Protein AF-A0A060BTG6-F1 (afdb_monomer)

Sequence (134 aa):
MDLQLRLNTDMNLGFEGPRTTARTMLKEGDVRFVALSWSEHPAPQHYDEAYDRLVWTAHHWQNWLARGTFPDHPWRGYLERSALTLKGLTYAPTGALIAAATTSLPETPGGERNWDYRFSWIRDSTFTLWGLYT

Radius of gyration: 19.64 Å; Cα contacts (8 Å, |Δi|>4): 131; chains: 1; bounding box: 43×40×48 Å

Mean predicted aligned error: 5.47 Å

Foldseek 3Di:
DPFDKDKEKPFDWDDDPVDIDGDDDDDPPDDIDIDIDGDPDDDDHGDVSVVVVVVVVVVVLVVVLVPDDADPDPCRVVLSVVLSQQVVQAPVPPRAGFLHPDQFDAPDVVDPRTDGRNHGDPVSSVVSCVSRPD

Organism: NCBI:txid668992

Nearest PDB structures (foldseek):
  8jc7-assembly1_A  TM=2.478E-01  e=8.769E+00  Vibrio campbellii

pLDDT: mean 91.51, std 8.05, range [58.75, 98.31]

Secondary structure (DSSP, 8-state):
-----EEEESSPEEEETTEEEE-----TT----EEEE-SSSPPP-SHHHHHHHHHHHHHHHHHHHTTS---SSTTHHHHHHHHHHHHHTB-TTT--B-S-S-SS--SSTT-S----TTS--HHHHHHHHHHHH-

InterPro domains:
  IPR008928 Six-hairpin glycosidase superfamily [SSF48208] (72-133)
  IPR011613 GH15-like domain [PF00723] (78-129)
  IPR012341 Six-hairpin glycosidase-like superfamily [G3DSA:1.50.10.10] (75-134)

Solvent-accessible surface area (backbone atoms only — not comparable to full-atom values): 8575 Å² total; per-residue (Å²): 131,89,83,65,77,45,80,36,56,87,62,70,75,48,79,59,86,98,42,76,47,68,83,83,89,81,56,94,90,64,83,82,46,77,45,82,42,74,65,95,68,83,71,55,87,49,53,68,54,46,49,51,54,51,52,49,53,52,49,52,52,50,58,54,53,72,72,55,92,72,68,98,51,99,56,39,69,59,51,54,51,48,52,51,51,57,57,68,37,38,41,80,94,79,61,52,34,33,65,35,100,45,77,77,66,46,82,43,92,94,53,91,58,64,61,63,28,65,44,72,41,71,70,53,41,51,53,50,50,46,78,74,76,113

Structure (mmCIF, N/CA/C/O backbone):
data_AF-A0A060BTG6-F1
#
_entry.id   AF-A0A060BTG6-F1
#
loop_
_atom_site.group_PDB
_atom_site.id
_atom_site.type_symbol
_atom_site.label_atom_id
_atom_site.label_alt_id
_atom_site.label_comp_id
_atom_site.label_asym_id
_atom_site.label_entity_id
_atom_site.label_seq_id
_atom_site.pdbx_PDB_ins_code
_atom_site.Cartn_x
_atom_site.Cartn_y
_atom_site.Cartn_z
_atom_site.occupancy
_atom_site.B_iso_or_equiv
_atom_site.auth_seq_id
_atom_site.auth_comp_id
_atom_site.auth_asym_id
_atom_site.auth_atom_id
_atom_site.pdbx_PDB_model_num
ATOM 1 N N . MET A 1 1 ? -7.756 21.412 3.862 1.00 58.75 1 MET A N 1
ATOM 2 C CA . MET A 1 1 ? -8.814 20.382 3.911 1.00 58.75 1 MET A CA 1
ATOM 3 C C . MET A 1 1 ? -8.822 19.811 5.308 1.00 58.75 1 MET A C 1
ATOM 5 O O . MET A 1 1 ? -7.742 19.540 5.818 1.00 58.75 1 MET A O 1
ATOM 9 N N . ASP A 1 2 ? -9.996 19.669 5.910 1.00 83.12 2 ASP A N 1
ATOM 10 C CA . ASP A 1 2 ? -10.145 18.959 7.178 1.00 83.12 2 ASP A CA 1
ATOM 11 C C . ASP A 1 2 ? -10.244 17.458 6.863 1.00 83.12 2 ASP A C 1
ATOM 13 O O . ASP A 1 2 ? -11.260 16.985 6.351 1.00 83.12 2 ASP A O 1
ATOM 17 N N . LEU A 1 3 ? -9.129 16.734 6.998 1.00 87.00 3 LEU A N 1
ATOM 18 C CA . LEU A 1 3 ? -9.069 15.307 6.684 1.00 87.00 3 LEU A CA 1
ATOM 19 C C . LEU A 1 3 ? -9.663 14.523 7.854 1.00 87.00 3 LEU A C 1
ATOM 21 O O . LEU A 1 3 ? -9.047 14.418 8.912 1.00 87.00 3 LEU A O 1
ATOM 25 N N . GLN A 1 4 ? -10.834 13.929 7.646 1.00 89.25 4 GLN A N 1
ATOM 26 C CA . GLN A 1 4 ? -11.441 13.048 8.637 1.00 89.25 4 GLN A CA 1
ATOM 27 C C . GLN A 1 4 ? -10.948 11.612 8.462 1.00 89.25 4 GLN A C 1
ATOM 29 O O . GLN A 1 4 ? -11.122 11.002 7.406 1.00 89.25 4 GLN A O 1
ATOM 34 N N . LEU A 1 5 ? -10.372 11.063 9.530 1.00 91.69 5 LEU A N 1
ATOM 35 C CA . LEU A 1 5 ? -10.004 9.655 9.630 1.00 91.69 5 LEU A CA 1
ATOM 36 C C . LEU A 1 5 ? -11.085 8.906 10.413 1.00 91.69 5 LEU A C 1
ATOM 38 O O . LEU A 1 5 ? -11.521 9.366 11.468 1.00 91.69 5 LEU A O 1
ATOM 42 N N . ARG A 1 6 ? -11.503 7.741 9.917 1.00 91.75 6 ARG A N 1
ATOM 43 C CA . ARG A 1 6 ? -12.470 6.859 10.585 1.00 91.75 6 ARG A CA 1
ATOM 44 C C . ARG A 1 6 ? -11.803 5.534 10.910 1.00 91.75 6 ARG A C 1
ATOM 46 O O . ARG A 1 6 ? -11.181 4.929 10.035 1.00 91.75 6 ARG A O 1
ATOM 53 N N . LEU A 1 7 ? -11.943 5.103 12.15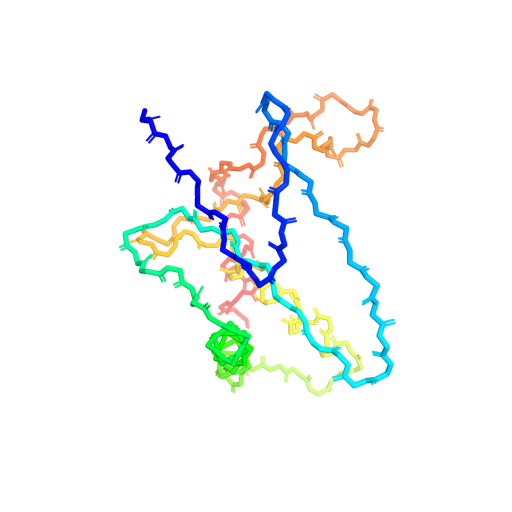9 1.00 93.69 7 LEU A N 1
ATOM 54 C CA . LEU A 1 7 ? -11.429 3.834 12.660 1.00 93.69 7 LEU A CA 1
ATOM 55 C C . LEU A 1 7 ? -12.607 2.912 12.994 1.00 93.69 7 LEU A C 1
ATOM 57 O O . LEU A 1 7 ? -13.407 3.236 13.868 1.00 93.69 7 LEU A O 1
ATOM 61 N N . ASN A 1 8 ? -12.694 1.770 12.314 1.00 95.31 8 ASN A N 1
ATOM 62 C CA . ASN A 1 8 ? -13.728 0.753 12.515 1.00 95.31 8 ASN A CA 1
ATOM 63 C C . ASN A 1 8 ? -13.080 -0.559 12.962 1.00 95.31 8 ASN A C 1
ATOM 65 O O . ASN A 1 8 ? -12.099 -1.008 12.370 1.00 95.31 8 ASN A O 1
ATOM 69 N N . THR A 1 9 ? -13.606 -1.156 14.027 1.00 96.00 9 THR A N 1
ATOM 70 C CA . THR A 1 9 ? -13.078 -2.383 14.633 1.00 96.00 9 THR A CA 1
ATOM 71 C C . THR A 1 9 ? -14.143 -3.023 15.524 1.00 96.00 9 THR A C 1
ATOM 73 O O . THR A 1 9 ? -15.046 -2.337 16.000 1.00 96.00 9 THR A O 1
ATOM 76 N N . ASP A 1 10 ? -14.020 -4.324 15.770 1.00 95.44 10 ASP A N 1
ATOM 77 C CA . ASP A 1 10 ? -14.782 -5.087 16.764 1.00 95.44 10 ASP A CA 1
ATOM 78 C C . ASP A 1 10 ? -14.164 -5.033 18.174 1.00 95.44 10 ASP A C 1
ATOM 80 O O . ASP A 1 10 ? -14.668 -5.649 19.114 1.00 95.44 10 ASP A O 1
ATOM 84 N N . MET A 1 11 ? -13.062 -4.298 18.343 1.00 95.44 11 MET A N 1
ATOM 85 C CA . MET A 1 11 ? -12.413 -4.091 19.632 1.00 95.44 11 MET A CA 1
ATOM 86 C C . MET A 1 11 ? -12.900 -2.818 20.327 1.00 95.44 11 MET A C 1
ATOM 88 O O . MET A 1 11 ? -13.138 -1.787 19.702 1.00 95.44 11 MET A O 1
ATOM 92 N N . ASN A 1 12 ? -12.940 -2.855 21.659 1.00 94.38 12 ASN A N 1
ATOM 93 C CA . ASN A 1 12 ? -13.191 -1.661 22.460 1.00 94.38 12 ASN A CA 1
ATOM 94 C C . ASN A 1 12 ? -12.009 -0.686 22.346 1.00 94.38 12 ASN A C 1
ATOM 96 O O . ASN A 1 12 ? -10.887 -1.007 22.749 1.00 94.38 12 ASN A O 1
ATOM 100 N N . LEU A 1 13 ? -12.279 0.505 21.808 1.00 94.38 13 LEU A N 1
ATOM 101 C CA . LEU A 1 13 ? -11.304 1.580 21.648 1.00 94.38 13 LEU A CA 1
ATOM 102 C C . LEU A 1 13 ? -11.336 2.534 22.847 1.00 94.38 13 LEU A C 1
ATOM 104 O O . LEU A 1 13 ? -12.394 3.013 23.247 1.00 94.38 13 LEU A O 1
ATOM 108 N N . GLY A 1 14 ? -10.159 2.846 23.384 1.00 94.12 14 GLY A N 1
ATOM 109 C CA . GLY A 1 14 ? -9.926 3.953 24.306 1.00 94.12 14 GLY A CA 1
ATOM 110 C C . GLY A 1 14 ? -9.252 5.121 23.589 1.00 94.12 14 GLY A C 1
ATOM 111 O O . GLY A 1 14 ? -8.283 4.917 22.853 1.00 94.12 14 GLY A O 1
ATOM 112 N N . PHE A 1 15 ? -9.744 6.338 23.820 1.00 93.31 15 PHE A N 1
ATOM 113 C CA . PHE A 1 15 ? -9.204 7.573 23.249 1.00 93.31 15 PHE A CA 1
ATOM 114 C C . PHE A 1 15 ? -8.500 8.402 24.329 1.00 93.31 15 PHE A C 1
ATOM 116 O O . PHE A 1 15 ? -9.082 8.700 25.369 1.00 93.31 15 PHE A O 1
ATOM 123 N N . GLU A 1 16 ? -7.258 8.800 24.061 1.00 93.12 16 GLU A N 1
ATOM 124 C CA . GLU A 1 16 ? -6.422 9.647 24.917 1.00 93.12 16 GLU A CA 1
ATOM 125 C C . GLU A 1 16 ? -5.827 10.780 24.066 1.00 93.12 16 GLU A C 1
ATOM 127 O O . GLU A 1 16 ? -4.765 10.645 23.452 1.00 93.12 16 GLU A O 1
ATOM 132 N N . GLY A 1 17 ? -6.543 11.904 23.976 1.00 89.81 17 GLY A N 1
ATOM 133 C CA . GLY A 1 17 ? -6.161 13.015 23.100 1.00 89.81 17 GLY A CA 1
ATOM 134 C C . GLY A 1 17 ? -6.034 12.559 21.635 1.00 89.81 17 GLY A C 1
ATOM 135 O O . GLY A 1 17 ? -7.001 12.025 21.094 1.00 89.81 17 GLY A O 1
ATOM 136 N N . PRO A 1 18 ? -4.870 12.734 20.976 1.00 89.25 18 PRO A N 1
ATOM 137 C CA . PRO A 1 18 ? -4.660 12.300 19.591 1.00 89.25 18 PRO A CA 1
AT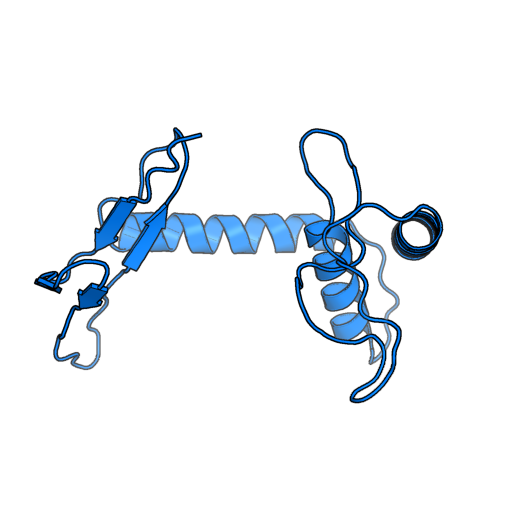OM 138 C C . PRO A 1 18 ? -4.382 10.792 19.450 1.00 89.25 18 PRO A C 1
ATOM 140 O O . PRO A 1 18 ? -4.159 10.308 18.341 1.00 89.25 18 PRO A O 1
ATOM 143 N N . ARG A 1 19 ? -4.333 10.039 20.554 1.00 91.62 19 ARG A N 1
ATOM 144 C CA . ARG A 1 19 ? -4.019 8.610 20.558 1.00 91.62 19 ARG A CA 1
ATOM 145 C C . ARG A 1 19 ? -5.291 7.788 20.713 1.00 91.62 19 ARG A C 1
ATOM 147 O O . ARG A 1 19 ? -6.117 8.061 21.575 1.00 91.62 19 ARG A O 1
ATOM 154 N N . THR A 1 20 ? -5.395 6.721 19.929 1.00 93.50 20 THR A N 1
ATOM 155 C CA . THR A 1 20 ? -6.390 5.664 20.145 1.00 93.50 20 THR A CA 1
ATOM 156 C C . THR A 1 20 ? -5.677 4.364 20.500 1.00 93.50 20 THR A C 1
ATOM 158 O O . THR A 1 20 ? -4.630 4.051 19.929 1.00 93.50 20 THR A O 1
ATOM 161 N N . THR A 1 21 ? -6.212 3.609 21.455 1.00 94.88 21 THR A N 1
ATOM 162 C CA . THR A 1 21 ? -5.673 2.309 21.866 1.00 94.88 21 THR A CA 1
ATOM 163 C C . THR A 1 21 ? -6.775 1.266 21.980 1.00 94.88 21 THR A C 1
ATOM 165 O O . THR A 1 21 ? -7.888 1.572 22.385 1.00 94.88 21 THR A O 1
ATOM 168 N N . ALA A 1 22 ? -6.452 0.021 21.649 1.00 94.62 22 ALA A N 1
ATOM 169 C CA . ALA A 1 22 ? -7.270 -1.143 21.954 1.00 94.62 22 ALA A CA 1
ATOM 170 C C . ALA A 1 22 ? -6.364 -2.226 22.538 1.00 94.62 22 ALA A C 1
ATOM 172 O O . ALA A 1 22 ? -5.193 -2.344 22.166 1.00 94.62 22 ALA A O 1
ATOM 173 N N . ARG A 1 23 ? -6.906 -3.019 23.460 1.00 94.56 23 ARG A N 1
ATOM 174 C CA . ARG A 1 23 ? -6.263 -4.228 23.975 1.00 94.56 23 ARG A CA 1
ATOM 175 C C . ARG A 1 23 ? -7.293 -5.337 23.999 1.00 94.56 23 ARG A C 1
ATOM 177 O O . ARG A 1 23 ? -8.392 -5.150 24.512 1.00 94.56 23 ARG A O 1
ATOM 184 N N . THR A 1 24 ? -6.925 -6.489 23.465 1.00 94.69 24 THR A N 1
ATOM 185 C CA . THR A 1 24 ? -7.767 -7.678 23.485 1.00 94.69 24 THR A CA 1
ATOM 186 C C . THR A 1 24 ? -6.889 -8.912 23.642 1.00 94.69 24 THR A C 1
ATOM 188 O O . THR A 1 24 ? -5.749 -8.928 23.176 1.00 94.69 24 THR A O 1
ATOM 191 N N . MET A 1 25 ? -7.397 -9.918 24.347 1.00 95.88 25 MET A N 1
ATOM 192 C CA . MET A 1 25 ? -6.768 -11.233 24.426 1.00 95.88 25 MET A CA 1
ATOM 193 C C . MET A 1 25 ? -7.314 -12.072 23.273 1.00 95.88 25 MET A C 1
ATOM 195 O O . MET A 1 25 ? -8.529 -12.148 23.111 1.00 95.88 25 MET A O 1
ATOM 199 N N . LEU A 1 26 ? -6.424 -12.690 22.500 1.00 96.69 26 LEU A N 1
ATOM 200 C CA . LEU A 1 26 ? -6.793 -13.619 21.435 1.00 96.69 26 LEU A CA 1
ATOM 201 C C . LEU A 1 26 ? -6.526 -15.050 21.885 1.00 96.69 26 LEU A C 1
ATOM 203 O O . LEU A 1 26 ? -5.501 -15.336 22.508 1.00 96.69 26 LEU A O 1
ATOM 207 N N . LYS A 1 27 ? -7.447 -15.940 21.543 1.00 97.69 27 LYS A N 1
ATOM 208 C CA . LYS A 1 27 ? -7.282 -17.389 21.596 1.00 97.69 27 LYS A CA 1
ATOM 209 C C . LYS A 1 27 ? -7.148 -17.932 20.178 1.00 97.69 27 LYS A C 1
ATOM 211 O O . LYS A 1 27 ? -7.420 -17.242 19.199 1.00 97.69 27 LYS A O 1
ATOM 216 N N . GLU A 1 28 ? -6.712 -19.180 20.068 1.00 97.25 28 GLU A N 1
ATOM 217 C CA . GLU A 1 28 ? -6.720 -19.882 18.788 1.00 97.25 28 GLU A CA 1
ATOM 218 C C . GLU A 1 28 ? -8.130 -19.853 18.172 1.00 97.25 28 GLU A C 1
ATOM 220 O O . GLU A 1 28 ? -9.117 -20.120 18.857 1.00 97.25 28 GLU A O 1
ATOM 225 N N . GLY A 1 29 ? -8.211 -19.482 16.893 1.00 96.38 29 GLY A N 1
ATOM 226 C CA . GLY A 1 29 ? -9.471 -19.309 16.167 1.00 96.38 29 GLY A CA 1
ATOM 227 C C . GLY A 1 29 ? -10.116 -17.923 16.292 1.00 96.38 29 GLY A C 1
ATOM 228 O O . GLY A 1 29 ? -11.011 -17.621 15.504 1.00 96.38 29 GLY A O 1
ATOM 229 N N . ASP A 1 30 ? -9.663 -17.059 17.209 1.00 96.31 30 ASP A N 1
ATOM 230 C CA . ASP A 1 30 ? -10.181 -15.691 17.291 1.00 96.31 30 ASP A CA 1
ATOM 231 C C . ASP A 1 30 ? -9.711 -14.849 16.100 1.00 96.31 30 ASP A C 1
ATOM 233 O O . ASP A 1 30 ? -8.530 -14.818 15.745 1.00 96.31 30 ASP A O 1
ATOM 237 N N . VAL A 1 31 ? -10.643 -14.080 15.542 1.00 95.25 31 VAL A N 1
ATOM 238 C CA . VAL A 1 31 ? -10.377 -13.068 14.521 1.00 95.25 31 VAL A CA 1
ATOM 239 C C . VAL A 1 31 ? -10.829 -11.702 15.016 1.00 95.25 31 VAL A C 1
ATOM 241 O O . VAL A 1 31 ? -11.841 -11.576 15.705 1.00 95.25 31 VAL A O 1
ATOM 244 N N . ARG A 1 32 ? -10.052 -10.673 14.683 1.00 95.56 32 ARG A N 1
ATOM 245 C CA . ARG A 1 32 ? -10.371 -9.263 14.928 1.00 95.56 32 ARG A CA 1
ATOM 246 C C . ARG A 1 32 ? -10.023 -8.470 13.690 1.00 95.56 32 ARG A C 1
ATOM 248 O O . ARG A 1 32 ? -9.152 -8.879 12.920 1.00 95.56 32 ARG A O 1
ATOM 255 N N . PHE A 1 33 ? -10.658 -7.322 13.518 1.00 96.19 33 PHE A N 1
ATOM 256 C CA . PHE A 1 33 ? -10.322 -6.427 12.419 1.00 96.19 33 PHE A CA 1
ATOM 257 C C . PHE A 1 33 ? -10.083 -5.010 12.912 1.00 96.19 33 PHE A C 1
ATOM 259 O O . PHE A 1 33 ? -10.639 -4.572 13.915 1.00 96.19 33 PHE A O 1
ATOM 266 N N . VAL A 1 34 ? -9.254 -4.284 12.172 1.00 95.88 34 VAL A N 1
ATOM 267 C CA . VAL A 1 34 ? -9.075 -2.843 12.316 1.00 95.88 34 VAL A CA 1
ATOM 268 C C . VAL A 1 34 ? -9.016 -2.261 10.917 1.00 95.88 34 VAL A C 1
ATOM 270 O O . VAL A 1 34 ? -8.172 -2.657 10.116 1.00 95.88 34 VAL A O 1
ATOM 273 N N . ALA A 1 35 ? -9.901 -1.319 10.626 1.00 96.06 35 ALA A N 1
ATOM 274 C CA . ALA A 1 35 ? -9.936 -0.606 9.362 1.00 96.06 35 ALA A CA 1
ATOM 275 C C . ALA A 1 35 ? -9.790 0.894 9.613 1.00 96.06 35 ALA A C 1
ATOM 277 O O . ALA A 1 35 ? -10.625 1.505 10.280 1.00 96.06 35 ALA A O 1
ATOM 278 N N . LEU A 1 36 ? -8.732 1.483 9.055 1.00 95.19 36 LEU A N 1
ATOM 279 C CA . LEU A 1 36 ? -8.555 2.928 8.971 1.00 95.19 36 LEU A CA 1
ATOM 280 C C . LEU A 1 36 ? -9.009 3.390 7.585 1.00 95.19 36 LEU A C 1
ATOM 282 O O . LEU A 1 36 ? -8.542 2.865 6.577 1.00 95.19 36 LEU A O 1
ATOM 286 N N . SER A 1 37 ? -9.909 4.367 7.528 1.00 94.75 37 SER A N 1
ATOM 287 C CA . SER A 1 37 ? -10.468 4.872 6.272 1.00 94.75 37 SER A CA 1
ATOM 288 C C . SER A 1 37 ? -10.526 6.397 6.240 1.00 94.75 37 SER A C 1
ATOM 290 O O . SER A 1 37 ? -10.686 7.051 7.271 1.00 94.75 37 SER A O 1
ATOM 292 N N . TRP A 1 38 ? -10.363 6.961 5.043 1.00 94.12 38 TRP A N 1
ATOM 293 C CA . TRP A 1 38 ? -10.362 8.405 4.786 1.00 94.12 38 TRP A CA 1
ATOM 294 C C . TRP A 1 38 ? -10.924 8.701 3.386 1.00 94.12 38 TRP A C 1
ATOM 296 O O . TRP A 1 38 ? -10.266 9.264 2.516 1.00 94.12 38 TRP A O 1
ATOM 306 N N . SER A 1 39 ? -12.152 8.248 3.136 1.00 90.75 39 SER A N 1
ATOM 307 C CA . SER A 1 39 ? -12.822 8.396 1.839 1.00 90.75 39 SER A CA 1
ATOM 308 C C . SER A 1 39 ? -14.327 8.582 2.003 1.00 90.75 39 SER A C 1
ATOM 310 O O . SER A 1 39 ? -14.863 8.392 3.094 1.00 90.75 39 SER A O 1
ATOM 312 N N . GLU A 1 40 ? -15.015 8.882 0.904 1.00 89.69 40 GLU A N 1
ATOM 313 C CA . GLU A 1 40 ? -16.481 8.921 0.851 1.00 89.69 40 GLU A CA 1
ATOM 314 C C . GLU A 1 40 ? -17.117 7.522 0.945 1.00 89.69 40 GLU A C 1
ATOM 316 O O . GLU A 1 40 ? -18.285 7.394 1.307 1.00 89.69 40 GLU A O 1
ATOM 321 N N . HIS A 1 41 ? -16.354 6.458 0.668 1.00 91.00 41 HIS A N 1
ATOM 322 C CA . HIS A 1 41 ? -16.840 5.083 0.764 1.00 91.00 41 HIS A CA 1
ATOM 323 C C . HIS A 1 41 ? -16.998 4.628 2.223 1.00 91.00 41 HIS A C 1
ATOM 325 O O . HIS A 1 41 ? -16.172 4.974 3.075 1.00 91.00 41 HIS A O 1
ATOM 331 N N . PRO A 1 42 ? -18.019 3.804 2.525 1.00 92.25 42 PRO A N 1
ATOM 332 C CA . PRO A 1 42 ? -18.209 3.264 3.864 1.00 92.25 42 PRO A CA 1
ATOM 333 C C . PRO A 1 42 ? -17.043 2.351 4.259 1.00 92.25 42 PRO A C 1
ATOM 335 O O . PRO A 1 42 ? -16.560 1.549 3.453 1.00 92.25 42 PRO A O 1
ATOM 338 N N . ALA A 1 43 ? -16.609 2.449 5.515 1.00 94.12 43 ALA A N 1
ATOM 339 C CA . ALA A 1 43 ? -15.671 1.508 6.120 1.00 94.12 43 ALA A CA 1
ATOM 340 C C . ALA A 1 43 ? -16.338 0.134 6.326 1.00 94.12 43 ALA A C 1
ATOM 342 O O . ALA A 1 43 ? -17.563 0.094 6.486 1.00 94.12 43 ALA A O 1
ATOM 343 N N . PRO A 1 44 ? -15.571 -0.973 6.347 1.00 95.81 44 PRO A N 1
ATOM 344 C CA . PRO A 1 44 ? -16.133 -2.271 6.693 1.00 95.81 44 PRO A CA 1
ATOM 345 C C . PRO A 1 44 ? -16.678 -2.268 8.127 1.00 95.81 44 PRO A C 1
ATOM 347 O O . PRO A 1 44 ? -16.077 -1.668 9.024 1.00 95.81 44 PRO A O 1
ATOM 350 N N . GLN A 1 45 ? -17.822 -2.918 8.334 1.00 94.94 45 GLN A N 1
ATOM 351 C CA . GLN A 1 45 ? -18.526 -2.934 9.622 1.00 94.94 45 GLN A CA 1
ATOM 352 C C . GLN A 1 45 ? -18.178 -4.147 10.491 1.00 94.94 45 GLN A C 1
ATOM 354 O O . GLN A 1 45 ? -18.295 -4.076 11.711 1.00 94.94 45 GLN A O 1
ATOM 359 N N . HIS A 1 46 ? -17.732 -5.247 9.885 1.00 95.88 46 HIS A N 1
ATOM 360 C CA . HIS A 1 46 ? -17.344 -6.476 10.577 1.00 95.88 46 HIS A CA 1
ATOM 361 C C . HIS A 1 46 ? -16.170 -7.167 9.872 1.00 95.88 46 HIS A C 1
ATOM 363 O O . HIS A 1 46 ? -15.777 -6.785 8.766 1.00 95.88 46 HIS A O 1
ATOM 369 N N . TYR A 1 47 ? -15.610 -8.189 10.528 1.00 96.44 47 TYR A N 1
ATOM 370 C CA . TYR A 1 47 ? -14.435 -8.919 10.050 1.00 96.44 47 TYR A CA 1
ATOM 371 C C . TYR A 1 47 ? -14.616 -9.464 8.630 1.00 96.44 47 TYR A C 1
ATOM 373 O O . TYR A 1 47 ? -13.754 -9.210 7.794 1.00 96.44 47 TYR A O 1
ATOM 381 N N . ASP A 1 48 ? -15.733 -10.139 8.343 1.00 97.31 48 ASP A N 1
ATOM 382 C CA . ASP A 1 48 ? -15.945 -10.761 7.028 1.00 97.31 48 ASP A CA 1
ATOM 383 C C . ASP A 1 48 ? -15.899 -9.729 5.895 1.00 97.31 48 ASP A C 1
ATOM 385 O O . ASP A 1 48 ? -15.210 -9.929 4.902 1.00 97.31 48 ASP A O 1
ATOM 389 N N . GLU A 1 49 ? -16.516 -8.556 6.082 1.00 97.12 49 GLU A N 1
ATOM 390 C CA . GLU A 1 49 ? -16.472 -7.484 5.084 1.00 97.12 49 GLU A CA 1
ATOM 391 C C . GLU A 1 49 ? -15.051 -6.918 4.911 1.00 97.12 49 GLU A C 1
ATOM 393 O O . GLU A 1 49 ? -14.617 -6.608 3.799 1.00 97.12 49 GLU A O 1
ATOM 398 N N . ALA A 1 50 ? -14.299 -6.775 6.008 1.00 97.00 50 ALA A N 1
ATOM 399 C CA . ALA A 1 50 ? -12.905 -6.343 5.947 1.00 97.00 50 ALA A CA 1
ATOM 400 C C . ALA A 1 50 ? -12.029 -7.375 5.216 1.00 97.00 50 ALA A C 1
ATOM 402 O O . ALA A 1 50 ? -11.175 -6.999 4.406 1.00 97.00 50 ALA A O 1
ATOM 403 N N . TYR A 1 51 ? -12.262 -8.661 5.474 1.00 97.38 51 TYR A N 1
ATOM 404 C CA . TYR A 1 51 ? -11.563 -9.767 4.837 1.00 97.38 51 TYR A CA 1
ATOM 405 C C . TYR A 1 51 ? -11.889 -9.855 3.343 1.00 97.38 51 TYR A C 1
ATOM 407 O O . TYR A 1 51 ? -10.968 -9.907 2.529 1.00 97.38 51 TYR A O 1
ATOM 415 N N . ASP A 1 52 ? -13.161 -9.742 2.962 1.00 97.75 52 ASP A N 1
ATOM 416 C CA . ASP A 1 52 ? -13.596 -9.736 1.563 1.00 97.75 52 ASP A CA 1
ATOM 417 C C . ASP A 1 52 ? -12.937 -8.604 0.769 1.00 97.75 52 ASP A C 1
ATOM 419 O O . ASP A 1 52 ? -12.447 -8.814 -0.343 1.00 97.75 52 ASP A O 1
ATOM 423 N N . ARG A 1 53 ? -12.840 -7.398 1.346 1.00 96.75 53 ARG A N 1
ATOM 424 C CA . ARG A 1 53 ? -12.141 -6.262 0.716 1.00 96.75 53 ARG A CA 1
ATOM 425 C C . ARG A 1 53 ? -10.637 -6.513 0.565 1.00 96.75 53 ARG A C 1
ATOM 427 O O . ARG A 1 53 ? -10.049 -6.113 -0.446 1.00 96.75 53 ARG A O 1
ATOM 434 N N . LEU A 1 54 ? -10.006 -7.172 1.537 1.00 96.88 54 LEU A N 1
ATOM 435 C CA . LEU A 1 54 ? -8.594 -7.562 1.467 1.00 96.88 54 LEU A CA 1
ATOM 436 C C . LEU A 1 54 ? -8.368 -8.599 0.361 1.00 96.88 54 LEU A C 1
ATOM 438 O O . LEU A 1 54 ? -7.469 -8.428 -0.466 1.00 96.88 54 LEU A O 1
ATOM 442 N N . VAL A 1 55 ? -9.209 -9.632 0.306 1.00 98.19 55 VAL A N 1
ATOM 443 C CA . VAL A 1 55 ? -9.176 -10.683 -0.719 1.00 98.19 55 VAL A CA 1
ATOM 444 C C . VAL A 1 55 ? -9.416 -10.088 -2.105 1.00 98.19 55 VAL A C 1
ATOM 446 O O . VAL A 1 55 ? -8.651 -10.354 -3.032 1.00 98.19 55 VAL A O 1
ATOM 449 N N . TRP A 1 56 ? -10.403 -9.201 -2.244 1.00 98.25 56 TRP A N 1
ATOM 450 C CA . TRP A 1 56 ? -10.659 -8.481 -3.489 1.00 98.25 56 TRP A CA 1
ATOM 451 C C . TRP A 1 56 ? -9.447 -7.654 -3.930 1.00 98.25 56 TRP A C 1
ATOM 453 O O . TRP A 1 56 ? -9.064 -7.694 -5.098 1.00 98.25 56 TRP A O 1
ATOM 463 N N . THR A 1 57 ? -8.795 -6.953 -2.997 1.00 97.06 57 THR A N 1
ATOM 464 C CA . THR A 1 57 ? -7.579 -6.174 -3.282 1.00 97.06 57 THR A CA 1
ATOM 465 C C . THR A 1 57 ? -6.448 -7.080 -3.773 1.00 97.06 57 THR A C 1
ATOM 467 O O . THR A 1 57 ? -5.792 -6.763 -4.766 1.00 97.06 57 THR A O 1
ATOM 470 N N . ALA A 1 58 ? -6.237 -8.231 -3.129 1.00 97.94 58 ALA A N 1
ATOM 471 C CA . ALA A 1 58 ? -5.243 -9.209 -3.561 1.00 97.94 58 ALA A CA 1
ATOM 472 C C . ALA A 1 58 ? -5.548 -9.741 -4.970 1.00 97.94 58 ALA A C 1
ATOM 474 O O . ALA A 1 58 ? -4.669 -9.725 -5.835 1.00 97.94 58 ALA A O 1
ATOM 475 N N . HIS A 1 59 ? -6.798 -10.130 -5.235 1.00 98.31 59 HIS A N 1
ATOM 476 C CA . HIS A 1 59 ? -7.226 -10.599 -6.551 1.00 98.31 59 HIS A CA 1
ATOM 477 C C . HIS A 1 59 ? -7.094 -9.530 -7.631 1.00 98.31 59 HIS A C 1
ATOM 479 O O . HIS A 1 59 ? -6.663 -9.842 -8.738 1.00 98.31 59 HIS A O 1
ATOM 485 N N . HIS A 1 60 ? -7.421 -8.271 -7.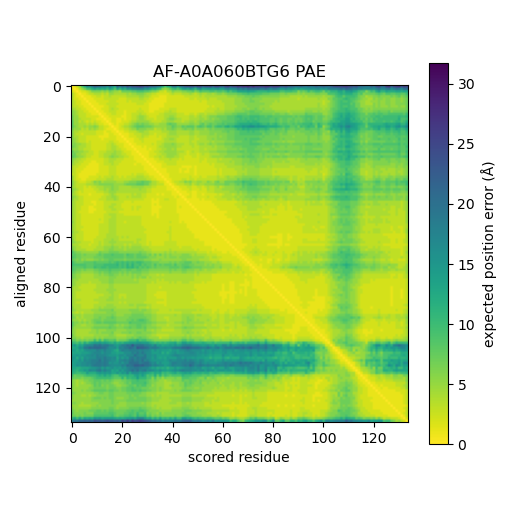334 1.00 97.75 60 HIS A N 1
ATOM 486 C CA . HIS A 1 60 ? -7.240 -7.167 -8.272 1.00 97.75 60 HIS A CA 1
ATOM 487 C C . HIS A 1 60 ? -5.787 -7.094 -8.763 1.00 97.75 60 HIS A C 1
ATOM 489 O O . HIS A 1 60 ? -5.539 -7.074 -9.970 1.00 97.75 60 HIS A O 1
ATOM 495 N N . TRP A 1 61 ? -4.825 -7.121 -7.839 1.00 97.62 61 TRP A N 1
ATOM 496 C CA . TRP A 1 61 ? -3.402 -7.032 -8.168 1.00 97.62 61 TRP A CA 1
ATOM 497 C C . TRP A 1 61 ? -2.846 -8.296 -8.824 1.00 97.62 61 TRP A C 1
ATOM 499 O O . TRP A 1 61 ? -2.043 -8.190 -9.749 1.00 97.62 61 TRP A O 1
ATOM 509 N N . GLN A 1 62 ? -3.303 -9.480 -8.409 1.00 96.88 62 GLN A N 1
ATOM 510 C CA . GLN A 1 62 ? -2.975 -10.741 -9.082 1.00 96.88 62 GLN A CA 1
ATOM 511 C C . GLN A 1 62 ? -3.473 -10.743 -10.532 1.00 96.88 62 GLN A C 1
ATOM 513 O O . GLN A 1 62 ? -2.719 -11.067 -11.445 1.00 96.88 62 GLN A O 1
ATOM 518 N N . ASN A 1 63 ? -4.716 -10.312 -10.761 1.00 97.56 63 ASN A N 1
ATOM 519 C CA . ASN A 1 63 ? -5.303 -10.210 -12.096 1.00 97.56 63 ASN A CA 1
ATOM 520 C C . ASN A 1 63 ? -4.611 -9.152 -12.957 1.00 97.56 63 ASN A C 1
ATOM 522 O O . ASN A 1 63 ? -4.501 -9.328 -14.169 1.00 97.56 63 ASN A O 1
ATOM 526 N N . TRP A 1 64 ? -4.158 -8.048 -12.357 1.00 96.44 64 TRP A N 1
ATOM 527 C CA . TRP A 1 64 ? -3.363 -7.050 -13.064 1.00 96.44 64 TRP A CA 1
ATOM 528 C C . TRP A 1 64 ? -2.005 -7.625 -13.489 1.00 96.44 64 TRP A C 1
ATOM 530 O O . TRP A 1 64 ? -1.653 -7.526 -14.663 1.00 96.44 64 TRP A O 1
ATOM 540 N N . LEU A 1 65 ? -1.290 -8.297 -12.579 1.00 96.12 65 LEU A N 1
ATOM 541 C CA . LEU A 1 65 ? -0.011 -8.951 -12.878 1.00 96.12 65 LEU A CA 1
ATOM 542 C C . LEU A 1 65 ? -0.134 -10.051 -13.931 1.00 96.12 65 LEU A C 1
ATOM 544 O O . LEU A 1 65 ? 0.737 -10.162 -14.786 1.00 96.12 65 LEU A O 1
ATOM 548 N N . ALA A 1 66 ? -1.218 -10.829 -13.911 1.00 94.94 66 ALA A N 1
ATOM 549 C CA . ALA A 1 66 ? -1.454 -11.907 -14.872 1.00 94.94 66 ALA A CA 1
ATOM 550 C C . ALA A 1 66 ? -1.555 -11.424 -16.333 1.00 94.94 66 ALA A C 1
ATOM 552 O O . ALA A 1 66 ? -1.460 -12.232 -17.251 1.00 94.94 66 ALA A O 1
ATOM 553 N N . ARG A 1 67 ? -1.748 -10.115 -16.558 1.00 93.62 67 ARG A N 1
ATOM 554 C CA . ARG A 1 67 ? -1.736 -9.492 -17.893 1.00 93.62 67 ARG A CA 1
ATOM 555 C C . ARG A 1 67 ? -0.334 -9.077 -18.347 1.00 93.62 67 ARG A C 1
ATOM 557 O O . ARG A 1 67 ? -0.163 -8.737 -19.514 1.00 93.62 67 ARG A O 1
ATOM 564 N N . GLY A 1 68 ? 0.639 -9.047 -17.438 1.00 91.75 68 GLY A N 1
ATOM 565 C CA . GLY A 1 68 ? 2.030 -8.733 -17.741 1.00 91.75 68 GLY A CA 1
ATOM 566 C C . GLY A 1 68 ? 2.754 -9.917 -18.377 1.00 91.75 68 GLY A C 1
ATOM 567 O O . GLY A 1 68 ? 2.437 -11.076 -18.113 1.00 91.75 68 GLY A O 1
ATOM 568 N N . THR A 1 69 ? 3.754 -9.623 -19.207 1.00 92.81 69 THR A N 1
ATOM 569 C CA . THR A 1 69 ? 4.656 -10.643 -19.751 1.00 92.81 69 THR A CA 1
ATOM 570 C C . THR A 1 69 ? 5.923 -10.657 -18.915 1.00 92.81 69 THR A C 1
ATOM 572 O O . THR A 1 69 ? 6.659 -9.676 -18.890 1.00 92.81 69 THR A O 1
ATOM 575 N N . PHE A 1 70 ? 6.177 -11.768 -18.231 1.00 92.75 70 PHE A N 1
ATOM 576 C CA . PHE A 1 70 ? 7.385 -11.952 -17.437 1.00 92.75 70 PHE A CA 1
ATOM 577 C C . PHE A 1 70 ? 8.173 -13.144 -17.977 1.00 92.75 70 PHE A C 1
ATOM 579 O O . PHE A 1 70 ? 7.565 -14.173 -18.290 1.00 92.75 70 PHE A O 1
ATOM 586 N N . PRO A 1 71 ? 9.507 -13.034 -18.094 1.00 92.44 71 PRO A N 1
ATOM 587 C CA . PRO A 1 71 ? 10.326 -14.140 -18.559 1.00 92.44 71 PRO A CA 1
ATOM 588 C C . PRO A 1 71 ? 10.273 -15.300 -17.562 1.00 92.44 71 PRO A C 1
ATOM 590 O O . PRO A 1 71 ? 10.201 -15.094 -16.345 1.00 92.44 71 PRO A O 1
ATOM 593 N N . ASP A 1 72 ? 10.361 -16.522 -18.084 1.00 94.88 72 ASP A N 1
ATOM 594 C CA . ASP A 1 72 ? 10.603 -17.702 -17.261 1.00 94.88 72 ASP A CA 1
ATOM 595 C C . ASP A 1 72 ? 12.057 -17.675 -16.770 1.00 94.88 72 ASP A C 1
ATOM 597 O O . ASP A 1 72 ? 12.992 -18.076 -17.461 1.00 94.88 72 ASP A O 1
ATOM 601 N N . HIS A 1 73 ? 12.257 -17.050 -15.611 1.00 95.75 73 HIS A N 1
ATOM 602 C CA . HIS A 1 73 ? 13.565 -16.748 -15.047 1.00 95.75 73 HIS A CA 1
ATOM 603 C C . HIS A 1 73 ? 13.510 -16.843 -13.514 1.00 95.75 73 HIS A C 1
ATOM 605 O O . HIS A 1 73 ? 12.500 -16.446 -12.922 1.00 95.75 73 HIS A O 1
ATOM 611 N N . PRO A 1 74 ? 14.600 -17.243 -12.827 1.00 97.56 74 PRO A N 1
ATOM 612 C CA . PRO A 1 74 ? 14.651 -17.288 -11.360 1.00 97.56 74 PRO A CA 1
ATOM 613 C C . PRO A 1 74 ? 14.284 -15.973 -10.656 1.00 97.56 74 PRO A C 1
ATOM 615 O O . PRO A 1 74 ? 13.903 -15.973 -9.489 1.00 97.56 74 PRO A O 1
ATOM 618 N N . TRP A 1 75 ? 14.385 -14.838 -11.356 1.00 96.25 75 TRP A N 1
ATOM 619 C CA . TRP A 1 75 ? 14.041 -13.517 -10.815 1.00 96.25 75 TRP A CA 1
ATOM 620 C C . TRP A 1 75 ? 12.612 -13.060 -11.087 1.00 96.25 75 TRP A C 1
ATOM 622 O O . TRP A 1 75 ? 12.263 -11.940 -10.720 1.00 96.25 75 TRP A O 1
ATOM 632 N N . ARG A 1 76 ? 11.769 -13.900 -11.692 1.00 95.12 76 ARG A N 1
ATOM 633 C CA . ARG A 1 76 ? 10.391 -13.547 -12.043 1.00 95.12 76 ARG A CA 1
ATOM 634 C C . ARG A 1 76 ? 9.620 -12.910 -10.883 1.00 95.12 76 ARG A C 1
ATOM 636 O O . ARG A 1 76 ? 9.032 -11.851 -11.067 1.00 95.12 76 ARG A O 1
ATOM 643 N N . GLY A 1 77 ? 9.706 -13.474 -9.676 1.00 96.12 77 GLY A N 1
ATOM 644 C CA . GLY A 1 77 ? 9.031 -12.909 -8.500 1.00 96.12 77 GLY A CA 1
ATOM 645 C C . GLY A 1 77 ? 9.508 -11.497 -8.122 1.00 96.12 77 GLY A C 1
ATOM 646 O O . GLY A 1 77 ? 8.712 -10.671 -7.674 1.00 96.12 77 GLY A O 1
ATOM 647 N N . TYR A 1 78 ? 10.786 -11.173 -8.349 1.00 96.75 78 TYR A N 1
ATOM 648 C CA . TYR A 1 78 ? 11.314 -9.819 -8.143 1.00 96.75 78 TYR A CA 1
ATOM 649 C C . TYR A 1 78 ? 10.839 -8.844 -9.225 1.00 96.75 78 TYR A C 1
ATOM 651 O O . TYR A 1 78 ? 10.566 -7.682 -8.914 1.00 96.75 78 TYR A O 1
ATOM 659 N N . LEU A 1 79 ? 10.699 -9.310 -10.470 1.00 95.62 79 LEU A N 1
ATOM 660 C CA . LEU A 1 79 ? 10.148 -8.515 -11.570 1.00 95.62 79 LEU A CA 1
ATOM 661 C C . LEU A 1 79 ? 8.667 -8.199 -11.324 1.00 95.62 79 LEU A C 1
ATOM 663 O O . LEU A 1 79 ? 8.270 -7.038 -11.391 1.00 95.62 79 LEU A O 1
ATOM 667 N N . GLU A 1 80 ? 7.871 -9.199 -10.939 1.00 96.12 80 GLU A N 1
ATOM 668 C CA . GLU A 1 80 ? 6.452 -9.036 -10.595 1.00 96.12 80 GLU A CA 1
ATOM 669 C C . GLU A 1 80 ? 6.268 -8.071 -9.413 1.00 96.12 80 GLU A C 1
ATOM 671 O O . GLU A 1 80 ? 5.453 -7.146 -9.469 1.00 96.12 80 GLU A O 1
ATOM 676 N N . ARG A 1 81 ? 7.077 -8.217 -8.353 1.00 96.81 81 ARG A N 1
ATOM 677 C CA . ARG A 1 81 ? 7.063 -7.282 -7.218 1.00 96.81 81 ARG A CA 1
ATOM 678 C C . ARG A 1 81 ? 7.423 -5.860 -7.647 1.00 96.81 81 ARG A C 1
ATOM 680 O O . ARG A 1 81 ? 6.751 -4.925 -7.220 1.00 96.81 81 ARG A O 1
ATOM 687 N N . SER A 1 82 ? 8.459 -5.694 -8.467 1.00 96.19 82 SER A N 1
ATOM 688 C CA . SER A 1 82 ? 8.882 -4.380 -8.970 1.00 96.19 82 SER A CA 1
ATOM 689 C C . SER A 1 82 ? 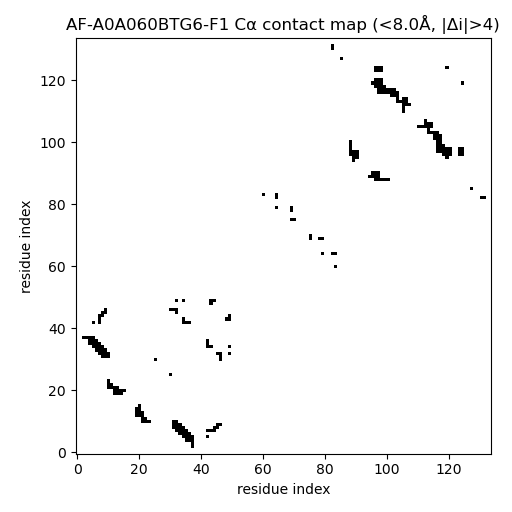7.786 -3.725 -9.811 1.00 96.19 82 SER A C 1
ATOM 691 O O . SER A 1 82 ? 7.479 -2.554 -9.597 1.00 96.19 82 SER A O 1
ATOM 693 N N . ALA A 1 83 ? 7.128 -4.485 -10.691 1.00 96.00 83 ALA A N 1
ATOM 694 C CA . ALA A 1 83 ? 6.019 -3.996 -11.506 1.00 96.00 83 ALA A CA 1
ATOM 695 C C . ALA A 1 83 ? 4.836 -3.512 -10.650 1.00 96.00 83 ALA A C 1
ATOM 697 O O . ALA A 1 83 ? 4.306 -2.428 -10.898 1.00 96.00 83 ALA A O 1
ATOM 698 N N . LEU A 1 84 ? 4.461 -4.263 -9.603 1.00 96.62 84 LEU A N 1
ATOM 699 C CA . LEU A 1 84 ? 3.444 -3.829 -8.635 1.00 96.62 84 LEU A CA 1
ATOM 700 C C . LEU A 1 84 ? 3.834 -2.523 -7.939 1.00 96.62 84 LEU A C 1
ATOM 702 O O . LEU A 1 84 ? 3.004 -1.625 -7.823 1.00 96.62 84 LEU A O 1
ATOM 706 N N . THR A 1 85 ? 5.085 -2.411 -7.485 1.00 96.19 85 THR A N 1
ATOM 707 C CA . THR A 1 85 ? 5.584 -1.201 -6.820 1.00 96.19 85 THR A CA 1
ATOM 708 C C . THR A 1 85 ? 5.489 0.005 -7.748 1.00 96.19 85 THR A C 1
ATOM 710 O O . THR A 1 85 ? 4.876 1.002 -7.378 1.00 96.19 85 THR A O 1
ATOM 713 N N . LEU A 1 86 ? 6.015 -0.099 -8.971 1.00 95.44 86 LEU A N 1
ATOM 714 C CA . LEU A 1 86 ? 5.960 0.975 -9.967 1.00 95.44 86 LEU A CA 1
ATOM 715 C C . LEU A 1 86 ? 4.517 1.373 -10.299 1.00 95.44 86 LEU A C 1
ATOM 717 O O . LEU A 1 86 ? 4.186 2.559 -10.345 1.00 95.44 86 LEU A O 1
ATOM 721 N N . LYS A 1 87 ? 3.622 0.391 -10.455 1.00 95.19 87 LYS A N 1
ATOM 722 C CA . LYS A 1 87 ? 2.200 0.662 -10.672 1.00 95.19 87 LYS A CA 1
ATOM 723 C C . LYS A 1 87 ? 1.552 1.351 -9.466 1.00 95.19 87 LYS A C 1
ATOM 725 O O . LYS A 1 87 ? 0.728 2.242 -9.656 1.00 95.19 87 LYS A O 1
ATOM 730 N N . GLY A 1 88 ? 1.940 0.986 -8.245 1.00 95.62 88 GLY A N 1
ATOM 731 C CA . GLY A 1 88 ? 1.485 1.617 -7.004 1.00 95.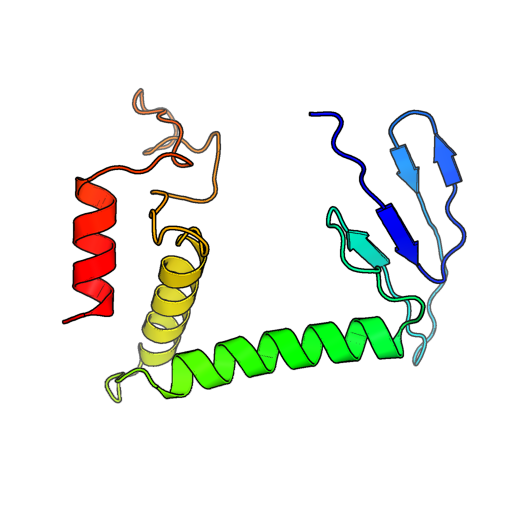62 88 GLY A CA 1
ATOM 732 C C . GLY A 1 88 ? 1.931 3.074 -6.835 1.00 95.62 88 GLY A C 1
ATOM 733 O O . GLY A 1 88 ? 1.262 3.831 -6.139 1.00 95.62 88 GLY A O 1
ATOM 734 N N . LEU A 1 8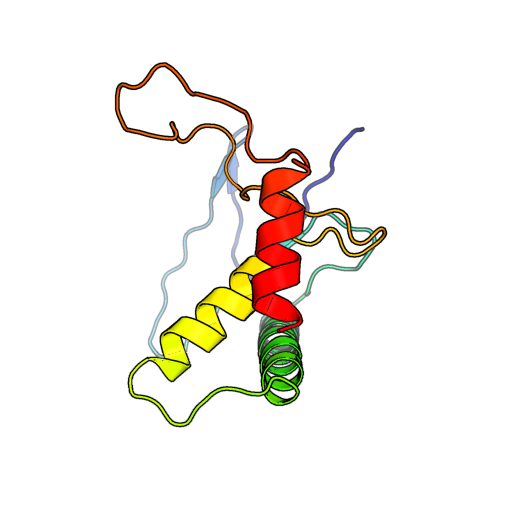9 ? 3.007 3.496 -7.510 1.00 95.94 89 LEU A N 1
ATOM 735 C CA . LEU A 1 89 ? 3.468 4.893 -7.544 1.00 95.94 89 LEU A CA 1
ATOM 736 C C . LEU A 1 89 ? 2.721 5.754 -8.579 1.00 95.94 89 LEU A C 1
ATOM 738 O O . LEU A 1 89 ? 3.017 6.939 -8.736 1.00 95.94 89 LEU A O 1
ATOM 742 N N . THR A 1 90 ? 1.745 5.178 -9.287 1.00 94.56 90 THR A N 1
ATOM 743 C CA . THR A 1 90 ? 0.908 5.899 -10.249 1.00 94.56 90 THR A CA 1
ATOM 744 C C . THR A 1 90 ? -0.322 6.488 -9.565 1.00 94.56 90 THR A C 1
ATOM 746 O O . THR A 1 90 ? -1.172 5.762 -9.047 1.00 94.56 90 THR A O 1
ATOM 749 N N . TYR A 1 91 ? -0.486 7.806 -9.638 1.00 93.50 91 TYR A N 1
ATOM 750 C CA . TYR A 1 91 ? -1.709 8.483 -9.235 1.00 93.50 91 TYR A CA 1
ATOM 751 C C . TYR A 1 91 ? -2.841 8.143 -10.208 1.00 93.50 91 TYR A C 1
ATOM 753 O O . TYR A 1 91 ? -2.870 8.615 -11.345 1.00 93.50 91 TYR A O 1
ATOM 761 N N . ALA A 1 92 ? -3.776 7.304 -9.761 1.00 91.94 92 ALA A N 1
ATOM 762 C CA . ALA A 1 92 ? -4.802 6.717 -10.620 1.00 91.94 92 ALA A CA 1
ATOM 763 C C . ALA A 1 92 ? -5.630 7.729 -11.448 1.00 91.94 92 ALA A C 1
ATOM 765 O O . ALA A 1 92 ? -5.868 7.433 -12.617 1.00 91.94 92 ALA A O 1
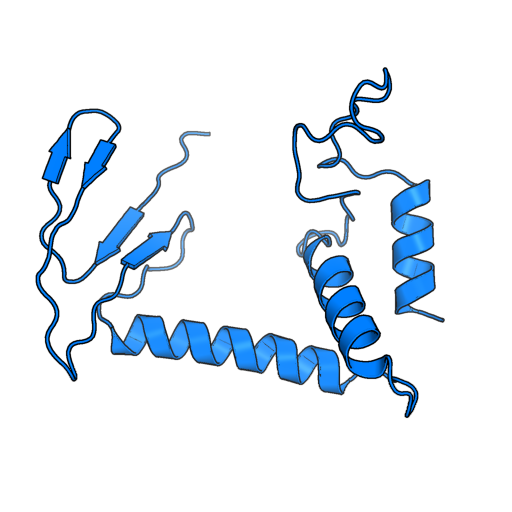ATOM 766 N N . PRO A 1 93 ? -6.035 8.909 -10.925 1.00 92.88 93 PRO A N 1
ATOM 767 C CA . PRO A 1 93 ? -6.860 9.850 -11.689 1.00 92.88 93 PRO A CA 1
ATOM 768 C C . PRO A 1 93 ? -6.186 10.473 -12.916 1.00 92.88 93 PRO A C 1
ATOM 770 O O . PRO A 1 93 ? -6.874 10.750 -13.894 1.00 92.88 93 PRO A O 1
ATOM 773 N N . THR A 1 94 ? -4.870 10.718 -12.884 1.00 93.81 94 THR A N 1
ATOM 774 C CA . THR A 1 94 ? -4.167 11.411 -13.987 1.00 93.81 94 THR A CA 1
ATOM 775 C C . THR A 1 94 ? -3.056 10.591 -14.633 1.00 93.81 94 THR A C 1
ATOM 777 O O . THR A 1 94 ? -2.567 10.963 -15.694 1.00 93.81 94 THR A O 1
ATOM 780 N N . GLY A 1 95 ? -2.625 9.498 -14.001 1.00 91.44 95 GLY A N 1
ATOM 781 C CA . GLY A 1 95 ? -1.451 8.734 -14.417 1.00 91.44 95 GLY A CA 1
ATOM 782 C C . GLY A 1 95 ? -0.115 9.355 -14.000 1.00 91.44 95 GLY A C 1
ATOM 783 O O . GLY A 1 95 ? 0.925 8.816 -14.369 1.00 91.44 95 GLY A O 1
ATOM 784 N N . ALA A 1 96 ? -0.113 10.459 -13.241 1.00 92.56 96 ALA A N 1
ATOM 785 C CA . ALA A 1 96 ? 1.120 11.062 -12.735 1.00 92.56 96 ALA A CA 1
ATOM 786 C C . ALA A 1 96 ? 1.898 10.070 -11.857 1.00 92.56 96 ALA A C 1
ATOM 788 O O . ALA A 1 96 ? 1.309 9.366 -11.038 1.00 92.56 96 ALA A O 1
ATOM 789 N N . LEU A 1 97 ? 3.217 10.025 -12.019 1.00 94.56 97 LEU A N 1
ATOM 790 C CA . LEU A 1 97 ? 4.095 9.083 -11.330 1.00 94.56 97 LEU A CA 1
ATOM 791 C C . LEU A 1 97 ? 4.906 9.826 -10.280 1.00 94.56 97 LEU A C 1
ATOM 793 O O . LEU A 1 97 ? 5.585 10.794 -10.605 1.00 94.56 97 LEU A O 1
ATOM 797 N N . ILE A 1 98 ? 4.857 9.373 -9.032 1.00 94.44 98 ILE A N 1
ATOM 798 C CA . ILE A 1 98 ? 5.761 9.883 -7.997 1.00 94.44 98 ILE A CA 1
ATOM 799 C C . ILE A 1 98 ? 7.071 9.095 -8.030 1.00 94.44 98 ILE A C 1
ATOM 801 O O . ILE A 1 98 ? 7.072 7.912 -8.368 1.00 94.44 98 ILE A O 1
ATOM 805 N N . ALA A 1 99 ? 8.183 9.727 -7.660 1.00 91.88 99 ALA A N 1
ATOM 806 C CA . ALA A 1 99 ? 9.480 9.053 -7.652 1.00 91.88 99 ALA A CA 1
ATOM 807 C C . ALA A 1 99 ? 9.564 7.965 -6.559 1.00 91.88 99 ALA A C 1
ATOM 809 O O . ALA A 1 99 ? 10.077 6.875 -6.804 1.00 91.88 99 ALA A O 1
ATOM 810 N N . ALA A 1 100 ? 9.017 8.225 -5.366 1.00 91.12 100 ALA A N 1
ATOM 811 C CA . ALA A 1 100 ? 8.838 7.233 -4.308 1.00 91.12 100 ALA A CA 1
ATOM 812 C C . ALA A 1 100 ? 7.743 7.646 -3.310 1.00 91.12 100 ALA A C 1
ATOM 814 O O . ALA A 1 100 ? 7.496 8.825 -3.066 1.00 91.12 100 ALA A O 1
ATOM 815 N N . ALA A 1 101 ? 7.130 6.663 -2.646 1.00 9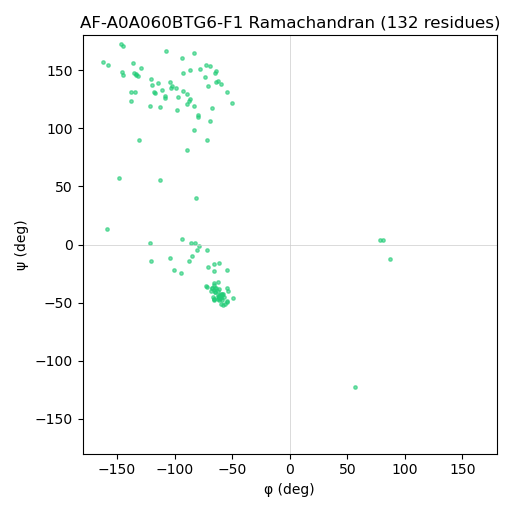1.19 101 ALA A N 1
ATOM 816 C CA . ALA A 1 101 ? 6.157 6.884 -1.572 1.00 91.19 101 ALA A CA 1
ATOM 817 C C . ALA A 1 101 ? 6.827 7.178 -0.209 1.00 91.19 101 ALA A C 1
ATOM 819 O O . ALA A 1 101 ? 6.392 6.678 0.828 1.00 91.19 101 ALA A O 1
ATOM 820 N N . THR A 1 102 ? 7.910 7.962 -0.198 1.00 85.75 102 THR A N 1
ATOM 821 C CA . THR A 1 102 ? 8.666 8.323 1.012 1.00 85.75 102 THR A CA 1
ATOM 822 C C . THR A 1 102 ? 8.912 9.829 1.051 1.00 85.75 102 THR A C 1
ATOM 824 O O . THR A 1 102 ? 9.068 10.477 0.019 1.00 85.75 102 THR A O 1
ATOM 827 N N . THR A 1 103 ? 8.899 10.411 2.251 1.00 71.00 103 THR A N 1
ATOM 828 C CA . THR A 1 103 ? 8.951 11.875 2.433 1.00 71.00 103 THR A CA 1
ATOM 829 C C . THR A 1 103 ? 10.313 12.385 2.884 1.00 71.00 103 THR A C 1
ATOM 831 O O . THR A 1 103 ? 10.504 13.594 2.991 1.00 71.00 103 THR A O 1
ATOM 834 N N . SER A 1 104 ? 11.222 11.491 3.290 1.00 62.88 104 SER A N 1
ATOM 835 C CA . SER A 1 104 ? 12.369 11.879 4.129 1.00 62.88 104 SER A CA 1
ATOM 836 C C . SER A 1 104 ? 13.553 10.912 4.083 1.00 62.88 104 SER A C 1
ATOM 838 O O . SER A 1 104 ? 14.424 10.991 4.947 1.00 62.88 104 SER A O 1
ATOM 840 N N . LEU A 1 105 ? 13.594 9.978 3.127 1.00 66.88 105 LEU A N 1
ATOM 841 C CA . LEU A 1 105 ? 14.779 9.137 2.972 1.00 66.88 105 LEU A CA 1
ATOM 842 C C . LEU A 1 105 ? 15.784 9.856 2.069 1.00 66.88 105 LEU A C 1
ATOM 844 O O . LEU A 1 105 ? 15.413 10.244 0.959 1.00 66.88 105 LEU A O 1
ATOM 848 N N . PRO A 1 106 ? 17.029 10.054 2.536 1.00 67.69 106 PRO A N 1
ATOM 849 C CA . PRO A 1 106 ? 18.066 10.624 1.699 1.00 67.69 106 PRO A CA 1
ATOM 850 C C . PRO A 1 106 ? 18.354 9.667 0.537 1.00 67.69 106 PRO A C 1
ATOM 852 O O . PRO A 1 106 ? 18.260 8.450 0.706 1.00 67.69 106 PRO A O 1
ATOM 855 N N . GLU A 1 107 ? 18.758 10.196 -0.622 1.00 70.56 107 GLU A N 1
ATOM 856 C CA . GLU A 1 107 ? 19.228 9.357 -1.742 1.00 70.56 107 GLU A CA 1
ATOM 857 C C . GLU A 1 107 ? 20.363 8.420 -1.290 1.00 70.56 107 GLU A C 1
ATOM 859 O O . GLU A 1 107 ? 20.407 7.249 -1.661 1.00 70.56 107 GLU A O 1
ATOM 864 N N . THR A 1 108 ? 21.223 8.934 -0.405 1.00 75.50 108 THR A N 1
ATOM 865 C CA . THR A 1 108 ? 22.312 8.208 0.251 1.00 75.50 108 THR A CA 1
ATOM 866 C C . THR A 1 108 ? 22.360 8.608 1.726 1.00 75.50 108 THR A C 1
ATOM 868 O O . THR A 1 108 ? 22.380 9.811 2.001 1.00 75.50 108 THR A O 1
ATOM 871 N N . PRO A 1 109 ? 22.427 7.671 2.693 1.00 76.94 109 PRO A N 1
ATOM 872 C CA . PRO A 1 109 ? 22.594 8.012 4.107 1.00 76.94 109 PRO A CA 1
ATOM 873 C C . PRO A 1 109 ? 23.764 8.987 4.332 1.00 76.94 109 PRO A C 1
ATOM 875 O O . PRO A 1 109 ? 24.894 8.696 3.951 1.00 76.94 109 PRO A O 1
ATOM 878 N N . GLY A 1 110 ? 23.486 10.152 4.929 1.00 79.12 110 GLY A N 1
ATOM 879 C CA . GLY A 1 110 ? 24.480 11.212 5.166 1.00 79.12 110 GLY A CA 1
ATOM 880 C C . GLY A 1 110 ? 24.791 12.120 3.965 1.00 79.12 110 GLY A C 1
ATOM 881 O O . GLY A 1 110 ? 25.656 12.982 4.074 1.00 79.12 110 GLY A O 1
ATOM 882 N N . GLY A 1 111 ? 24.108 11.946 2.832 1.00 76.25 111 GLY A N 1
ATOM 883 C CA . GLY A 1 111 ? 24.251 12.802 1.654 1.00 76.25 111 GLY A CA 1
ATOM 884 C C . GLY A 1 111 ? 23.421 14.091 1.715 1.00 76.25 111 GLY A C 1
ATOM 885 O O . GLY A 1 111 ? 22.469 14.218 2.485 1.00 76.25 111 GLY A O 1
ATOM 886 N N . GLU A 1 112 ? 23.752 15.044 0.841 1.00 79.25 112 GLU A N 1
A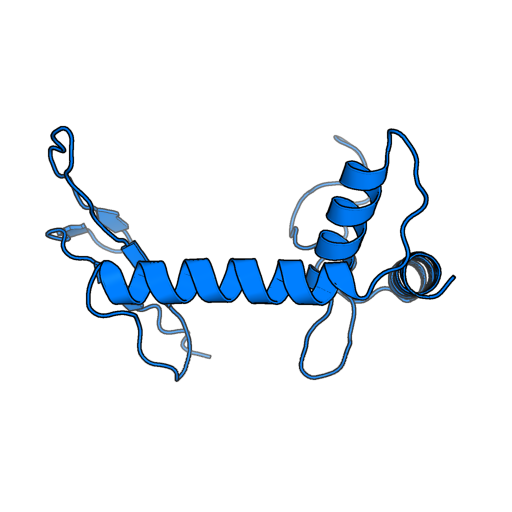TOM 887 C CA . GLU A 1 112 ? 23.064 16.346 0.749 1.00 79.25 112 GLU A CA 1
ATOM 888 C C . GLU A 1 112 ? 21.792 16.312 -0.122 1.00 79.25 112 GLU A C 1
ATOM 890 O O . GLU A 1 112 ? 21.003 17.257 -0.138 1.00 79.25 112 GLU A O 1
ATOM 895 N N . ARG A 1 113 ? 21.562 15.215 -0.855 1.00 72.00 113 ARG A N 1
ATOM 896 C CA . ARG A 1 113 ? 20.450 15.067 -1.809 1.00 72.00 113 ARG A CA 1
ATOM 897 C C . ARG A 1 113 ? 19.203 14.508 -1.117 1.00 72.00 113 ARG A C 1
ATOM 899 O O . ARG A 1 113 ? 18.907 13.316 -1.197 1.00 72.00 113 ARG A O 1
ATOM 906 N N . ASN A 1 114 ? 18.476 15.410 -0.457 1.00 71.69 114 ASN A N 1
ATOM 907 C CA . ASN A 1 114 ? 17.285 15.131 0.357 1.00 71.69 114 ASN A CA 1
ATOM 908 C C . ASN A 1 114 ? 16.014 15.724 -0.261 1.00 71.69 114 ASN A C 1
ATOM 910 O O . ASN A 1 114 ? 15.318 16.531 0.354 1.00 71.69 114 ASN A O 1
ATOM 914 N N . TRP A 1 115 ? 15.741 15.363 -1.513 1.00 77.25 115 TRP A N 1
ATOM 915 C CA . TRP A 1 115 ? 14.534 15.801 -2.211 1.00 77.25 115 TRP A CA 1
ATOM 916 C C . TRP A 1 115 ? 13.288 15.093 -1.669 1.00 77.25 115 TRP A C 1
ATOM 918 O O . TRP A 1 115 ? 13.366 13.974 -1.167 1.00 77.25 115 TRP A O 1
ATOM 928 N N . ASP A 1 116 ? 12.124 15.728 -1.801 1.00 84.25 116 ASP A N 1
ATOM 929 C CA . ASP A 1 116 ? 10.851 15.066 -1.518 1.00 84.25 116 ASP A CA 1
ATOM 930 C C . ASP A 1 116 ? 10.466 14.189 -2.720 1.00 84.25 116 ASP A C 1
ATOM 932 O O . ASP A 1 116 ? 10.179 14.678 -3.817 1.00 84.25 116 ASP A O 1
ATOM 936 N N . TYR A 1 117 ? 10.500 12.874 -2.521 1.00 87.69 117 TYR A N 1
ATOM 937 C CA . TYR A 1 117 ? 10.277 11.892 -3.582 1.00 87.69 117 TYR A CA 1
ATOM 938 C C . TYR A 1 117 ? 8.794 11.669 -3.901 1.00 87.69 117 TYR A C 1
ATOM 940 O O . TYR A 1 117 ? 8.470 11.001 -4.883 1.00 87.69 117 TYR A O 1
ATOM 948 N N . ARG A 1 118 ? 7.877 12.288 -3.147 1.00 90.31 118 ARG A N 1
ATOM 949 C CA . ARG A 1 118 ? 6.436 12.241 -3.442 1.00 90.31 118 ARG A CA 1
ATOM 950 C C . ARG A 1 118 ? 6.023 13.062 -4.664 1.00 90.31 118 ARG A C 1
ATOM 952 O O . ARG A 1 118 ? 4.850 13.054 -5.025 1.00 90.31 118 ARG A O 1
ATOM 959 N N . PHE A 1 119 ? 6.944 13.800 -5.277 1.00 89.38 119 PHE A N 1
ATOM 960 C CA . PHE A 1 119 ? 6.673 14.591 -6.472 1.00 89.38 119 PHE A CA 1
ATOM 961 C C . PHE A 1 119 ? 6.988 13.825 -7.757 1.00 89.38 119 PHE A C 1
ATOM 963 O O . PHE A 1 119 ? 7.744 12.852 -7.770 1.00 89.38 119 PHE A O 1
ATOM 970 N N . SER A 1 120 ? 6.400 14.302 -8.854 1.00 91.38 120 SER A N 1
ATOM 971 C CA . SER A 1 120 ? 6.634 13.760 -10.188 1.00 91.38 120 SER A CA 1
ATOM 972 C C . SER A 1 120 ? 7.896 14.354 -10.793 1.00 91.38 120 SER A C 1
ATOM 974 O O . SER A 1 120 ? 7.972 15.556 -11.043 1.00 91.38 120 SER A O 1
ATOM 976 N N . TRP A 1 121 ? 8.864 13.492 -11.088 1.00 90.44 121 TRP A N 1
ATOM 977 C CA . TRP A 1 121 ? 10.092 13.847 -11.792 1.00 90.44 121 TRP A CA 1
ATOM 978 C C . TRP A 1 121 ? 10.076 13.219 -13.184 1.00 90.44 121 TRP A C 1
ATOM 980 O O . TRP A 1 121 ? 9.778 12.033 -13.332 1.00 90.44 121 TRP A O 1
ATOM 990 N N . ILE A 1 122 ? 10.400 14.009 -14.215 1.00 92.69 122 ILE A N 1
ATOM 991 C CA . ILE A 1 122 ? 10.372 13.549 -15.617 1.00 92.69 122 ILE A CA 1
ATOM 992 C C . ILE A 1 122 ? 11.279 12.330 -15.802 1.00 92.69 122 ILE A C 1
ATOM 994 O O . ILE A 1 122 ? 10.862 11.340 -16.388 1.00 92.69 122 ILE A O 1
ATOM 998 N N . ARG A 1 123 ? 12.496 12.376 -15.251 1.00 92.56 123 ARG A N 1
ATOM 999 C CA . ARG A 1 123 ? 13.469 11.276 -15.320 1.00 92.56 123 ARG A CA 1
ATOM 1000 C C . ARG A 1 123 ? 12.896 9.965 -14.768 1.00 92.56 123 ARG A C 1
ATOM 1002 O O . ARG A 1 123 ? 12.950 8.940 -15.438 1.00 92.56 123 ARG A O 1
ATOM 1009 N N . ASP A 1 124 ? 12.345 10.013 -13.563 1.00 92.94 124 ASP A N 1
ATOM 1010 C CA . ASP A 1 124 ? 11.811 8.859 -12.838 1.00 92.94 124 ASP A CA 1
ATOM 1011 C C . ASP A 1 124 ? 10.557 8.294 -13.531 1.00 92.94 124 ASP A C 1
ATOM 1013 O O . ASP A 1 124 ? 10.395 7.077 -13.661 1.00 92.94 124 ASP A O 1
ATOM 1017 N N . SER A 1 125 ? 9.723 9.180 -14.085 1.00 93.31 125 SER A N 1
ATOM 1018 C CA . SER A 1 125 ? 8.578 8.800 -14.920 1.00 93.31 125 SER A CA 1
ATOM 1019 C C . SER A 1 125 ? 9.030 8.073 -16.188 1.00 93.31 125 SER A C 1
ATOM 1021 O O . SER A 1 125 ? 8.486 7.021 -16.516 1.00 93.31 125 SER A O 1
ATOM 1023 N N . THR A 1 126 ? 10.062 8.580 -16.871 1.00 94.12 126 THR A N 1
ATOM 1024 C CA . THR A 1 126 ? 10.627 7.950 -18.073 1.00 94.12 126 THR A CA 1
ATOM 1025 C C . THR A 1 126 ? 11.123 6.537 -17.785 1.00 94.12 126 THR A C 1
ATOM 1027 O O . THR A 1 126 ? 10.773 5.619 -18.520 1.00 94.12 126 THR A O 1
ATOM 1030 N N . PHE A 1 127 ? 11.888 6.327 -16.708 1.00 94.56 127 PHE A N 1
ATOM 1031 C CA . PHE A 1 127 ? 12.374 4.987 -16.356 1.00 94.56 127 PHE A CA 1
ATOM 1032 C C . PHE A 1 127 ? 11.254 4.038 -15.932 1.00 94.56 127 PHE A C 1
ATOM 1034 O O . PHE A 1 127 ? 11.282 2.865 -16.297 1.00 94.56 127 PHE A O 1
ATOM 1041 N N . THR A 1 128 ? 10.249 4.541 -15.212 1.00 95.06 128 THR A N 1
ATOM 1042 C CA . THR A 1 128 ? 9.080 3.740 -14.834 1.00 95.06 128 THR A CA 1
ATOM 1043 C C . THR A 1 128 ? 8.306 3.272 -16.063 1.00 95.06 128 THR A C 1
ATOM 1045 O O . THR A 1 128 ? 7.970 2.095 -16.171 1.00 95.06 128 THR A O 1
ATOM 1048 N N . LEU A 1 129 ? 8.047 4.176 -17.011 1.00 93.25 129 LEU A N 1
ATOM 1049 C CA . LEU A 1 129 ? 7.375 3.832 -18.262 1.00 93.25 129 LEU A CA 1
ATOM 1050 C C . LEU A 1 129 ? 8.222 2.875 -19.098 1.00 93.25 129 LEU A C 1
ATOM 1052 O O . LEU A 1 129 ? 7.685 1.914 -19.636 1.00 93.25 129 LEU A O 1
ATOM 1056 N N . TRP A 1 130 ? 9.536 3.088 -19.156 1.00 93.44 130 TRP A N 1
ATOM 1057 C CA . TRP A 1 130 ? 10.433 2.168 -19.844 1.00 93.44 130 TRP A CA 1
ATOM 1058 C C . TRP A 1 130 ? 10.310 0.754 -19.254 1.00 93.44 130 TRP A C 1
ATOM 1060 O O . TRP A 1 130 ? 9.973 -0.173 -19.976 1.00 93.44 130 TRP A O 1
ATOM 1070 N N . GLY A 1 131 ? 10.434 0.596 -17.935 1.00 91.06 131 GLY A N 1
ATOM 1071 C CA . GLY A 1 131 ? 10.334 -0.714 -17.283 1.00 91.06 131 GLY A CA 1
ATOM 1072 C C . GLY A 1 131 ? 8.958 -1.396 -17.352 1.00 91.06 131 GLY A C 1
ATOM 1073 O O . GLY A 1 131 ? 8.878 -2.592 -17.090 1.00 91.06 131 GLY A O 1
ATOM 1074 N N . LEU A 1 132 ? 7.877 -0.669 -17.664 1.00 90.38 132 LEU A N 1
ATOM 1075 C CA . LEU A 1 132 ? 6.520 -1.226 -17.775 1.00 90.38 132 LEU A CA 1
ATOM 1076 C C . LEU A 1 132 ? 6.061 -1.485 -19.219 1.00 90.38 132 LEU A C 1
ATOM 1078 O O . LEU A 1 132 ? 5.124 -2.260 -19.410 1.00 90.38 132 LEU A O 1
ATOM 1082 N N . TYR A 1 133 ? 6.662 -0.825 -20.213 1.00 84.50 133 TYR A N 1
ATOM 1083 C CA . TYR A 1 133 ? 6.194 -0.842 -21.607 1.00 84.50 133 TYR A CA 1
ATOM 1084 C C . TYR A 1 133 ? 7.222 -1.372 -22.616 1.00 84.50 133 TYR A C 1
ATOM 1086 O O . TYR A 1 133 ? 6.915 -1.409 -23.809 1.00 84.50 133 TYR A O 1
ATOM 1094 N N . THR A 1 134 ? 8.408 -1.790 -22.172 1.00 61.62 134 THR A N 1
ATOM 1095 C CA . THR A 1 134 ? 9.377 -2.533 -23.000 1.00 61.62 134 THR A CA 1
ATOM 1096 C C . THR A 1 134 ? 9.643 -3.906 -22.429 1.00 61.62 134 THR A C 1
ATOM 1098 O O . THR A 1 134 ? 9.742 -4.852 -23.235 1.00 61.62 134 THR A O 1
#